Protein AF-A0A972H8S2-F1 (afdb_monomer_lite)

Radius of gyration: 16.99 Å; chains: 1; bounding box: 50×53×30 Å

pLDDT: mean 79.82, std 16.77, range [33.88, 94.62]

Sequence (97 aa):
MAPSSQSLEPPQNPGRFIIFATKAAFESEAVREELGYAIDRTLKARGERFPLIALLADADAAGLPASLRIRLAVPLSADDWDKRIMSGLSGTSPGHR

Foldseek 3Di:
DDDDPDDPDDPPQQDADEAEDEPVQLVDPVSQVVVLVVLVVCCVVRNLLHHYEYEYAPDDLVSHHPSRNVAHYAYPPDPCSVVSSVCSSVVNPPDDD

Secondary structure (DSSP, 8-state):
-PPP----PPPSS---EEEEE-HHHHH-HHHHHHHHHHHHHHHHHH-TTS-EEEEESS--GGGS-HHHHTS-EEETTSTTHHHHHHHHHHT--S---

Structure (mmCIF, N/CA/C/O backbone):
data_AF-A0A972H8S2-F1
#
_entry.id   AF-A0A972H8S2-F1
#
loop_
_atom_site.group_PDB
_atom_site.id
_atom_site.type_symbol
_atom_site.label_atom_id
_atom_site.label_alt_id
_atom_site.label_comp_id
_atom_site.label_asym_id
_atom_site.label_entity_id
_atom_site.label_seq_id
_atom_site.pdbx_PDB_ins_code
_atom_site.Cartn_x
_atom_site.Cartn_y
_atom_site.Cartn_z
_atom_site.occupancy
_atom_site.B_iso_or_equiv
_atom_site.auth_seq_id
_atom_site.auth_comp_id
_atom_site.auth_asym_id
_atom_site.auth_atom_id
_atom_site.pdbx_PDB_model_num
ATOM 1 N N . MET A 1 1 ? -35.904 36.416 13.137 1.00 43.31 1 MET A N 1
ATOM 2 C CA . MET A 1 1 ? -35.720 35.179 12.349 1.00 43.31 1 MET A CA 1
ATOM 3 C C . MET A 1 1 ? -34.250 34.804 12.470 1.00 43.31 1 MET A C 1
ATOM 5 O O . MET A 1 1 ? -33.423 35.495 11.894 1.00 43.31 1 MET A O 1
ATOM 9 N N . ALA A 1 2 ? -33.906 33.852 13.341 1.00 45.25 2 ALA A N 1
ATOM 10 C CA . ALA A 1 2 ? -32.523 33.390 13.488 1.00 45.25 2 ALA A CA 1
ATOM 11 C C . ALA A 1 2 ? -32.200 32.405 12.348 1.00 45.25 2 ALA A C 1
ATOM 13 O O . ALA A 1 2 ? -33.098 31.653 11.961 1.00 45.25 2 ALA A O 1
ATOM 14 N N . PRO A 1 3 ? -30.981 32.407 11.782 1.00 51.03 3 PRO A N 1
ATOM 15 C CA . PRO A 1 3 ? -30.621 31.455 10.741 1.00 51.03 3 PRO A CA 1
ATOM 16 C C . PRO A 1 3 ? -30.577 30.042 11.329 1.00 51.03 3 PRO A C 1
ATOM 18 O O . PRO A 1 3 ? -29.955 29.803 12.363 1.00 51.03 3 PRO A O 1
ATOM 21 N N . SER A 1 4 ? -31.272 29.115 10.672 1.00 55.09 4 SER A N 1
ATOM 22 C CA . SER A 1 4 ? -31.289 27.699 11.022 1.00 55.09 4 SER A CA 1
ATOM 23 C C . SER A 1 4 ? -29.878 27.122 10.941 1.00 55.09 4 SER A C 1
ATOM 25 O O . SER A 1 4 ? -29.266 27.119 9.873 1.00 55.09 4 SER A O 1
ATOM 27 N N . SER A 1 5 ? -29.372 26.612 12.062 1.00 58.44 5 SER A N 1
ATOM 28 C CA . SER A 1 5 ? -28.138 25.833 12.115 1.00 58.44 5 SER A CA 1
ATOM 29 C C . SER A 1 5 ? -28.314 24.559 11.286 1.00 58.44 5 SER A C 1
ATOM 31 O O . SER A 1 5 ? -28.980 23.622 11.722 1.00 58.44 5 SER A O 1
ATOM 33 N N . GLN A 1 6 ? -27.752 24.513 10.077 1.00 56.00 6 GLN A N 1
ATOM 34 C CA . GLN A 1 6 ? -27.622 23.252 9.350 1.00 56.00 6 GLN A CA 1
ATOM 35 C C . GLN A 1 6 ? -26.581 22.396 10.071 1.00 56.00 6 GLN A C 1
ATOM 37 O O . GLN A 1 6 ? -25.407 22.758 10.151 1.00 56.00 6 GLN A O 1
ATOM 42 N N . SER A 1 7 ? -27.033 21.273 10.625 1.00 50.03 7 SER A N 1
ATOM 43 C CA . SER A 1 7 ? -26.158 20.227 11.141 1.00 50.03 7 SER A CA 1
ATOM 44 C C . SER A 1 7 ? -25.370 19.667 9.957 1.00 50.03 7 SER A C 1
ATOM 46 O O . SER A 1 7 ? -25.962 19.125 9.024 1.00 50.03 7 SER A O 1
ATOM 48 N N . LEU A 1 8 ? -24.051 19.861 9.945 1.00 52.22 8 LEU A N 1
ATOM 49 C CA . LEU A 1 8 ? -23.176 19.231 8.962 1.00 52.22 8 LEU A CA 1
ATOM 50 C C . LEU A 1 8 ? -23.125 17.742 9.300 1.00 52.22 8 LEU A C 1
ATOM 52 O O . LEU A 1 8 ? -22.325 17.318 10.134 1.00 52.22 8 LEU A O 1
ATOM 56 N N . GLU A 1 9 ? -24.020 16.955 8.704 1.00 51.53 9 GLU A N 1
ATOM 57 C CA . GLU A 1 9 ? -23.919 15.506 8.809 1.00 51.53 9 GLU A CA 1
ATOM 58 C C . GLU A 1 9 ? -22.557 15.069 8.254 1.00 51.53 9 GLU A C 1
ATOM 60 O O . GLU A 1 9 ? -22.139 15.556 7.195 1.00 51.53 9 GLU A O 1
ATOM 65 N N . PRO A 1 10 ? -21.826 14.190 8.962 1.00 53.03 10 PRO A N 1
ATOM 66 C CA . PRO A 1 10 ? -20.561 13.688 8.460 1.00 53.03 10 PRO A CA 1
ATOM 67 C C . PRO A 1 10 ? -20.778 13.059 7.074 1.00 53.03 10 PRO A C 1
ATOM 69 O O . PRO A 1 10 ? -21.815 12.434 6.836 1.00 53.03 10 PRO A O 1
ATOM 72 N N . PRO A 1 11 ? -19.834 13.239 6.133 1.00 52.06 11 PRO A N 1
ATOM 73 C CA . PRO A 1 11 ? -20.004 12.776 4.763 1.00 52.06 11 PRO A CA 1
ATOM 74 C C . PRO A 1 11 ? -20.354 11.285 4.740 1.00 52.06 11 PRO A C 1
ATOM 76 O O . PRO A 1 11 ? -19.644 10.461 5.311 1.00 52.06 11 PRO A O 1
ATOM 79 N N . GLN A 1 12 ? -21.432 10.946 4.032 1.00 54.50 12 GLN A N 1
ATOM 80 C CA . GLN A 1 12 ? -21.995 9.590 3.942 1.00 54.50 12 GLN A CA 1
ATOM 81 C C . GLN A 1 12 ? -21.061 8.575 3.250 1.00 54.50 12 GLN A C 1
ATOM 83 O O . GLN A 1 12 ? -21.364 7.386 3.185 1.00 54.50 12 GLN A O 1
ATOM 88 N N . ASN A 1 13 ? -19.914 9.024 2.726 1.00 56.00 13 ASN A N 1
ATOM 89 C CA . ASN A 1 13 ? -18.897 8.159 2.146 1.00 56.00 13 ASN A CA 1
ATOM 90 C C . ASN A 1 13 ? -17.662 8.163 3.060 1.00 56.00 13 ASN A C 1
ATOM 92 O O . ASN A 1 13 ? -16.986 9.197 3.148 1.00 56.00 13 ASN A O 1
ATOM 96 N N . PRO A 1 14 ? -17.334 7.052 3.747 1.00 63.97 14 PRO A N 1
ATOM 97 C CA . PRO A 1 14 ? -16.073 6.973 4.465 1.00 63.97 14 PRO A CA 1
ATOM 98 C C . PRO A 1 14 ? -14.949 7.227 3.459 1.00 63.97 14 PRO A C 1
ATOM 100 O O . PRO A 1 14 ? -14.940 6.648 2.372 1.00 63.97 14 PRO A O 1
ATOM 103 N N . GLY A 1 15 ? -14.023 8.129 3.801 1.00 77.06 15 GLY A N 1
ATOM 104 C CA . GLY A 1 15 ? -12.840 8.371 2.972 1.00 77.06 15 GLY A CA 1
ATOM 105 C C . GLY A 1 15 ? -12.135 7.051 2.635 1.00 77.06 15 GLY A C 1
ATOM 106 O O . GLY A 1 15 ? -12.265 6.067 3.356 1.00 77.06 15 GLY A O 1
ATOM 107 N N . ARG A 1 16 ? -11.407 7.000 1.525 1.00 86.06 16 ARG A N 1
ATOM 108 C CA . ARG A 1 16 ? -10.691 5.800 1.069 1.00 86.06 16 ARG A CA 1
ATOM 109 C C . ARG A 1 16 ? -9.363 6.243 0.501 1.00 86.06 16 ARG A C 1
ATOM 111 O O . ARG A 1 16 ? -9.356 7.228 -0.235 1.00 86.06 16 ARG A O 1
ATOM 118 N N . PHE A 1 17 ? -8.275 5.538 0.803 1.00 88.94 17 PHE A N 1
ATOM 119 C CA . PHE A 1 17 ? -6.976 5.855 0.209 1.00 88.94 17 PHE A CA 1
ATOM 120 C C . PHE A 1 17 ? -6.466 4.718 -0.665 1.00 88.94 17 PHE A C 1
ATOM 122 O O . PHE A 1 17 ? -6.479 3.546 -0.284 1.00 88.94 17 PHE A O 1
ATOM 129 N N . ILE A 1 18 ? -5.967 5.114 -1.831 1.00 90.38 18 ILE A N 1
ATOM 130 C CA . ILE A 1 18 ? -5.148 4.286 -2.703 1.00 90.38 18 ILE A CA 1
ATOM 131 C C . ILE A 1 18 ? -3.760 4.917 -2.702 1.00 90.38 18 ILE A C 1
ATOM 133 O O . ILE A 1 18 ? -3.618 6.112 -2.954 1.00 90.38 18 ILE A O 1
ATOM 137 N N . ILE A 1 19 ? -2.748 4.120 -2.393 1.00 91.62 19 ILE A N 1
ATOM 138 C CA . ILE A 1 19 ? -1.347 4.525 -2.412 1.00 91.62 19 ILE A CA 1
ATOM 139 C C . ILE A 1 19 ? -0.752 4.004 -3.711 1.00 91.62 19 ILE A C 1
ATOM 141 O O . ILE A 1 19 ? -0.651 2.794 -3.904 1.00 91.62 19 ILE A O 1
ATOM 145 N N . PHE A 1 20 ? -0.365 4.915 -4.600 1.00 92.25 20 PHE A N 1
ATOM 146 C CA . PHE A 1 20 ? 0.345 4.555 -5.819 1.00 92.25 20 PHE A CA 1
ATOM 147 C C . PHE A 1 20 ? 1.807 4.264 -5.486 1.00 92.25 20 PHE A C 1
ATOM 149 O O . PHE A 1 20 ? 2.559 5.143 -5.068 1.00 92.25 20 PHE A O 1
ATOM 156 N N . ALA A 1 21 ? 2.175 3.000 -5.611 1.00 91.12 21 ALA A N 1
ATOM 157 C CA . ALA A 1 21 ? 3.426 2.446 -5.140 1.00 91.12 21 ALA A CA 1
ATOM 158 C C . ALA A 1 21 ? 4.401 2.306 -6.309 1.00 91.12 21 ALA A C 1
ATOM 160 O O . ALA A 1 21 ? 4.251 1.407 -7.140 1.00 91.12 21 ALA A O 1
ATOM 161 N N . THR A 1 22 ? 5.406 3.183 -6.350 1.00 91.94 22 THR A N 1
ATOM 162 C CA . THR A 1 22 ? 6.511 3.094 -7.309 1.00 91.94 22 THR A CA 1
ATOM 163 C C . THR A 1 22 ? 7.812 2.701 -6.626 1.00 91.94 22 THR A C 1
ATOM 165 O O . THR A 1 22 ? 8.032 3.002 -5.448 1.00 91.94 22 THR A O 1
ATOM 168 N N . LYS A 1 23 ? 8.701 2.038 -7.362 1.00 90.38 23 LYS A N 1
ATOM 169 C CA . LYS A 1 23 ? 10.020 1.646 -6.866 1.00 90.38 23 LYS A CA 1
ATOM 170 C C . LYS A 1 23 ? 10.817 2.866 -6.405 1.00 90.38 23 LYS A C 1
ATOM 172 O O . LYS A 1 23 ? 11.313 2.875 -5.284 1.00 90.38 23 LYS A O 1
ATOM 177 N N . ALA A 1 24 ? 10.854 3.918 -7.225 1.00 89.81 24 ALA A N 1
ATOM 178 C CA . ALA A 1 24 ? 11.585 5.149 -6.923 1.00 89.81 24 ALA A CA 1
ATOM 179 C C . ALA A 1 24 ? 11.124 5.818 -5.614 1.00 89.81 24 ALA A C 1
ATOM 181 O O . ALA A 1 24 ? 11.945 6.329 -4.857 1.00 89.81 24 ALA A O 1
ATOM 182 N N . ALA A 1 25 ? 9.821 5.786 -5.310 1.00 86.38 25 ALA A N 1
ATOM 183 C CA . ALA A 1 25 ? 9.307 6.325 -4.054 1.00 86.38 25 ALA A CA 1
ATOM 184 C C . ALA A 1 25 ? 9.797 5.519 -2.840 1.00 86.38 25 ALA A C 1
ATOM 186 O O . ALA A 1 25 ? 10.138 6.105 -1.815 1.00 86.38 25 ALA A O 1
ATOM 187 N N . PHE A 1 26 ? 9.874 4.190 -2.953 1.00 87.19 26 PHE A N 1
ATOM 188 C CA . PHE A 1 26 ? 10.260 3.318 -1.840 1.00 87.19 26 PHE A CA 1
ATOM 189 C C . PHE A 1 26 ? 11.756 3.054 -1.695 1.00 87.19 26 PHE A C 1
ATOM 191 O O . PHE A 1 26 ? 12.173 2.536 -0.660 1.00 87.19 26 PHE A O 1
ATOM 198 N N . GLU A 1 27 ? 12.580 3.472 -2.653 1.00 88.81 27 GLU A N 1
ATOM 199 C CA . GLU A 1 27 ? 14.031 3.550 -2.452 1.00 88.81 27 GLU A CA 1
ATOM 200 C C . GLU A 1 27 ? 14.405 4.611 -1.403 1.00 88.81 27 GLU A C 1
ATOM 202 O O . GLU A 1 27 ? 15.400 4.458 -0.694 1.00 88.81 27 GLU A O 1
ATOM 207 N N . SER A 1 28 ? 13.577 5.646 -1.226 1.00 89.31 28 SER A N 1
ATOM 208 C CA . SER A 1 28 ? 13.785 6.667 -0.199 1.00 89.31 28 SER A CA 1
ATOM 209 C C . SER A 1 28 ? 13.330 6.185 1.180 1.00 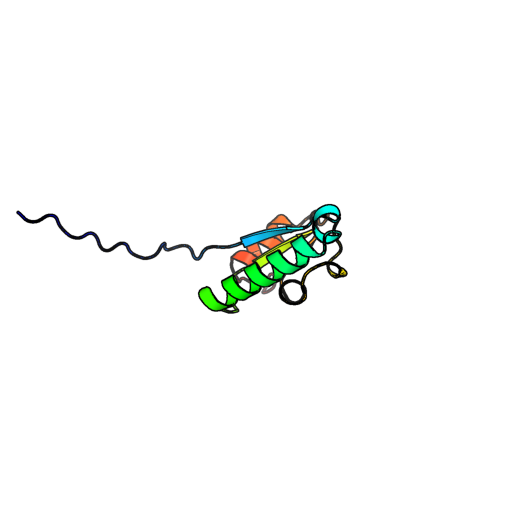89.31 28 SER A C 1
ATOM 211 O O . SER A 1 28 ? 12.159 5.877 1.410 1.00 89.31 28 SER A O 1
ATOM 213 N N . GLU A 1 29 ? 14.262 6.141 2.132 1.00 89.94 29 GLU A N 1
ATOM 214 C CA . GLU A 1 29 ? 13.971 5.827 3.535 1.00 89.94 29 GLU A CA 1
ATOM 215 C C . GLU A 1 29 ? 13.020 6.848 4.168 1.00 89.94 29 GLU A C 1
ATOM 217 O O . GLU A 1 29 ? 12.020 6.451 4.761 1.00 89.94 29 GLU A O 1
ATOM 222 N N . ALA A 1 30 ? 13.248 8.143 3.927 1.00 91.62 30 ALA A N 1
ATOM 223 C CA . ALA A 1 30 ? 12.384 9.212 4.423 1.00 91.62 30 ALA A CA 1
ATOM 224 C C . ALA A 1 30 ? 10.932 9.063 3.935 1.00 91.62 30 ALA A C 1
ATOM 226 O O . ALA A 1 30 ? 9.991 9.230 4.704 1.00 91.62 30 ALA A O 1
ATOM 227 N N . VAL A 1 31 ? 10.730 8.689 2.665 1.00 91.19 31 VAL A N 1
ATOM 228 C CA . VAL A 1 31 ? 9.377 8.461 2.127 1.00 91.19 31 VAL A CA 1
ATOM 229 C C . VAL A 1 31 ? 8.716 7.257 2.794 1.00 91.19 31 VAL A C 1
ATOM 231 O O . VAL A 1 31 ? 7.527 7.309 3.111 1.00 91.19 31 VAL A O 1
ATOM 234 N N . ARG A 1 32 ? 9.462 6.170 3.028 1.00 89.00 32 ARG A N 1
ATOM 235 C CA . ARG A 1 32 ? 8.937 4.982 3.718 1.00 89.00 32 ARG A CA 1
ATOM 236 C C . ARG A 1 32 ? 8.543 5.291 5.161 1.00 89.00 32 ARG A C 1
ATOM 238 O O . ARG A 1 32 ? 7.498 4.811 5.603 1.00 89.00 32 ARG A O 1
ATOM 245 N N . GLU A 1 33 ? 9.342 6.085 5.868 1.00 90.62 33 GLU A N 1
ATOM 246 C CA . GLU A 1 33 ? 9.075 6.494 7.248 1.00 90.62 33 GLU A CA 1
ATOM 247 C C . GLU A 1 33 ? 7.830 7.384 7.342 1.00 90.62 33 GLU A C 1
ATOM 249 O O . GLU A 1 33 ? 6.883 7.047 8.057 1.00 90.62 33 GLU A O 1
ATOM 254 N N . GLU A 1 34 ? 7.767 8.449 6.540 1.00 93.38 34 GLU A N 1
ATOM 255 C CA . GLU A 1 34 ? 6.623 9.367 6.51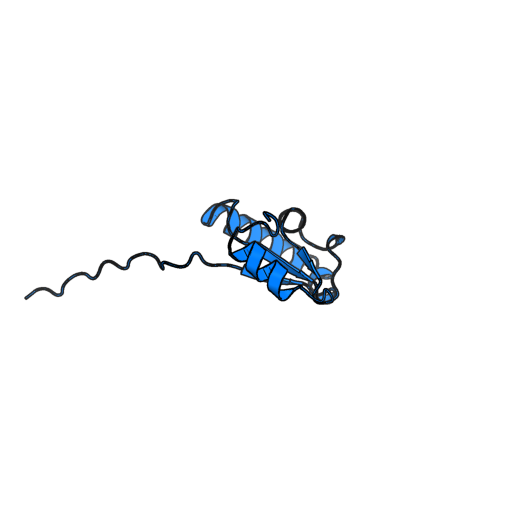1 1.00 93.38 34 GLU A CA 1
ATOM 256 C C . GLU A 1 34 ? 5.335 8.666 6.073 1.00 93.38 34 GLU A C 1
ATOM 258 O O . GLU A 1 34 ? 4.270 8.878 6.661 1.00 93.38 34 GLU A O 1
ATOM 263 N N . LEU A 1 35 ? 5.409 7.768 5.085 1.00 91.62 35 LEU A N 1
ATOM 264 C CA . LEU A 1 35 ? 4.252 6.971 4.691 1.00 91.62 35 LEU A CA 1
ATOM 265 C C . LEU A 1 35 ? 3.809 6.038 5.822 1.00 91.62 35 LEU A C 1
ATOM 267 O O . LEU A 1 35 ? 2.612 5.926 6.089 1.00 91.62 35 LEU A O 1
ATOM 271 N N . GLY A 1 36 ? 4.752 5.376 6.495 1.00 90.44 36 GLY A N 1
ATOM 272 C CA . GLY A 1 36 ? 4.466 4.533 7.653 1.00 90.44 36 GLY A CA 1
ATOM 273 C C . GLY A 1 36 ? 3.732 5.308 8.747 1.00 90.44 36 GLY A C 1
ATOM 274 O O . GLY A 1 36 ? 2.695 4.852 9.237 1.00 90.44 36 GLY A O 1
ATOM 275 N N . TYR A 1 37 ? 4.211 6.513 9.059 1.00 91.69 37 TYR A N 1
ATOM 276 C CA . TYR A 1 37 ? 3.598 7.409 10.034 1.00 91.69 37 TYR A CA 1
ATOM 277 C C . TYR A 1 37 ? 2.208 7.898 9.599 1.00 91.69 37 TYR A C 1
ATOM 279 O O . TYR A 1 37 ? 1.257 7.873 10.386 1.00 91.69 37 TYR A O 1
ATOM 287 N N . ALA A 1 38 ? 2.044 8.288 8.333 1.00 92.19 38 ALA A N 1
ATOM 288 C CA . ALA A 1 38 ? 0.758 8.704 7.779 1.00 92.19 38 ALA A CA 1
ATOM 289 C C . ALA A 1 38 ? -0.281 7.571 7.820 1.00 92.19 38 ALA A C 1
ATOM 291 O O . ALA A 1 38 ? -1.449 7.810 8.150 1.00 92.19 38 ALA A O 1
ATOM 292 N N . ILE A 1 39 ? 0.135 6.334 7.533 1.00 91.50 39 ILE A N 1
ATOM 293 C CA . ILE A 1 39 ? -0.716 5.143 7.629 1.00 91.50 39 ILE A CA 1
ATOM 294 C C . ILE A 1 39 ? -1.116 4.893 9.082 1.00 91.50 39 ILE A C 1
ATOM 296 O O . ILE A 1 39 ? -2.308 4.780 9.360 1.00 91.50 39 ILE A O 1
ATOM 300 N N . ASP A 1 40 ? -0.158 4.852 10.010 1.00 90.38 40 ASP A N 1
ATOM 301 C CA . ASP A 1 40 ? -0.431 4.644 11.437 1.00 90.38 40 ASP A CA 1
ATOM 302 C C . ASP A 1 40 ? -1.421 5.687 11.980 1.00 90.38 40 ASP A C 1
ATOM 304 O O . ASP A 1 40 ? -2.452 5.336 12.560 1.00 90.38 40 ASP A O 1
ATOM 308 N N . ARG A 1 41 ? -1.188 6.973 11.691 1.00 91.19 41 ARG A N 1
ATOM 309 C CA . ARG A 1 41 ? -2.090 8.067 12.078 1.00 91.19 41 ARG A CA 1
ATOM 310 C C . ARG A 1 41 ? -3.483 7.901 11.471 1.00 91.19 41 ARG A C 1
ATOM 312 O O . ARG A 1 41 ? -4.480 8.134 12.153 1.00 91.19 41 ARG A O 1
ATOM 319 N N . THR A 1 42 ? -3.568 7.494 10.206 1.00 90.56 42 THR A N 1
ATOM 320 C CA . THR A 1 42 ? -4.853 7.273 9.530 1.00 90.56 42 THR A CA 1
ATOM 321 C C . THR A 1 42 ? -5.638 6.149 10.194 1.00 90.56 42 THR A C 1
ATOM 323 O O . THR A 1 42 ? -6.827 6.313 10.458 1.00 90.56 42 THR A O 1
ATOM 326 N N . LEU A 1 43 ? -4.983 5.034 10.513 1.00 88.06 43 LEU A N 1
ATOM 327 C CA . LEU A 1 43 ? -5.621 3.888 11.157 1.00 88.06 43 LEU A CA 1
ATOM 328 C C . LEU A 1 43 ? -6.048 4.193 12.591 1.00 88.06 43 LEU A C 1
ATOM 330 O O . LEU A 1 43 ? -7.142 3.802 12.989 1.00 88.06 43 LEU A O 1
ATOM 334 N N . LYS A 1 44 ? -5.254 4.963 13.340 1.00 89.88 44 LYS A N 1
ATOM 335 C CA . LYS A 1 44 ? -5.641 5.448 14.673 1.00 89.88 44 LYS A CA 1
ATOM 336 C C . LYS A 1 44 ? -6.859 6.369 14.626 1.00 89.88 44 LYS A C 1
ATOM 338 O O . LYS A 1 44 ? -7.728 6.270 15.483 1.00 89.88 44 LYS A O 1
ATOM 343 N N . ALA A 1 45 ? -6.944 7.245 13.624 1.00 89.62 45 ALA A N 1
ATOM 344 C CA . ALA A 1 45 ? -8.038 8.208 13.505 1.00 89.62 45 ALA A CA 1
ATOM 345 C C . ALA A 1 45 ? -9.323 7.616 12.903 1.00 89.62 45 ALA A C 1
ATOM 347 O O . ALA A 1 45 ? -10.418 8.062 13.235 1.00 89.62 45 ALA A O 1
ATOM 348 N N . ARG A 1 46 ? -9.202 6.652 11.982 1.00 87.94 46 ARG A N 1
ATOM 349 C CA . ARG A 1 46 ? -10.323 6.137 11.173 1.00 87.94 46 ARG A CA 1
ATOM 350 C C . ARG A 1 46 ? -10.661 4.666 11.431 1.00 87.94 46 ARG A C 1
ATOM 352 O O . ARG A 1 46 ? -11.627 4.159 10.867 1.00 87.94 46 ARG A O 1
ATOM 359 N N . GLY A 1 47 ? -9.889 3.999 12.284 1.00 87.94 47 GLY A N 1
ATOM 360 C CA . GLY A 1 47 ? -10.045 2.598 12.654 1.00 87.94 47 GLY A CA 1
ATOM 361 C C . GLY A 1 47 ? -9.248 1.637 11.771 1.00 87.94 47 GLY A C 1
ATOM 362 O O . GLY A 1 47 ? -8.951 1.902 10.606 1.00 87.94 47 GLY A O 1
ATOM 363 N N . GLU A 1 48 ? -8.944 0.459 12.315 1.00 85.69 48 GLU A N 1
ATOM 364 C CA . GLU A 1 48 ? -8.124 -0.558 11.642 1.00 85.69 48 GLU A CA 1
ATOM 365 C C . GLU A 1 48 ? -8.750 -1.087 10.344 1.00 85.69 48 GLU A C 1
ATOM 367 O O . GLU A 1 48 ? -8.036 -1.494 9.424 1.00 85.69 48 GLU A O 1
ATOM 372 N N . ARG A 1 49 ? -10.082 -1.032 10.236 1.00 85.44 49 ARG A N 1
ATOM 373 C CA . ARG A 1 49 ? -10.841 -1.449 9.046 1.00 85.44 49 ARG A CA 1
ATOM 374 C C . ARG A 1 49 ? -10.910 -0.381 7.952 1.00 85.44 49 ARG A C 1
ATOM 376 O O . ARG A 1 49 ? -11.550 -0.614 6.932 1.00 85.44 49 ARG A O 1
ATOM 383 N N . PHE A 1 50 ? -10.279 0.778 8.146 1.00 87.19 50 PHE A N 1
ATOM 384 C CA . PHE A 1 50 ? -10.260 1.826 7.135 1.00 87.19 50 PHE A CA 1
ATOM 385 C C . PHE A 1 50 ? -9.636 1.311 5.819 1.00 87.19 50 PHE A C 1
ATOM 387 O O . PHE A 1 50 ? -8.547 0.724 5.864 1.00 87.19 50 PHE A O 1
ATOM 394 N N . PRO A 1 51 ? -10.284 1.511 4.652 1.00 87.88 51 PRO A N 1
ATOM 395 C CA . PRO A 1 51 ? -9.766 1.012 3.381 1.00 87.88 51 PRO A CA 1
ATOM 396 C C . PRO A 1 51 ? -8.482 1.745 2.971 1.00 87.88 51 PRO A C 1
ATOM 398 O O . PRO A 1 51 ? -8.509 2.921 2.595 1.00 87.88 51 PRO A O 1
ATOM 401 N N . LEU A 1 52 ? -7.364 1.019 3.026 1.00 89.94 52 LEU A N 1
ATOM 402 C CA . LEU A 1 52 ? -6.062 1.417 2.492 1.00 89.94 52 LEU A CA 1
ATOM 403 C C . LEU A 1 52 ? -5.610 0.340 1.513 1.00 89.94 52 LEU A C 1
ATOM 405 O O . LEU A 1 52 ? -5.485 -0.823 1.902 1.00 89.94 52 LEU A O 1
ATOM 409 N N . ILE A 1 53 ? -5.374 0.728 0.265 1.00 91.00 53 ILE A N 1
ATOM 410 C CA . ILE A 1 53 ? -4.948 -0.183 -0.799 1.00 91.00 53 ILE A CA 1
ATOM 411 C C . ILE A 1 53 ? -3.635 0.328 -1.383 1.00 91.00 53 ILE A C 1
ATOM 413 O O . ILE A 1 53 ? -3.526 1.511 -1.701 1.00 91.00 53 ILE A O 1
ATOM 417 N N . ALA A 1 54 ? -2.650 -0.551 -1.548 1.00 92.38 54 ALA A N 1
ATOM 418 C CA . ALA A 1 54 ? -1.455 -0.254 -2.331 1.00 92.38 54 ALA A CA 1
ATOM 419 C C . ALA A 1 54 ? -1.682 -0.673 -3.788 1.00 92.38 54 ALA A C 1
ATOM 421 O O . ALA A 1 54 ? -2.016 -1.827 -4.046 1.00 92.38 54 ALA A O 1
ATOM 422 N N . LEU A 1 55 ? -1.486 0.238 -4.735 1.00 93.12 55 LEU A N 1
ATOM 423 C CA . LEU A 1 55 ? -1.490 -0.048 -6.168 1.00 93.12 55 LEU A CA 1
ATOM 424 C C . LEU A 1 55 ? -0.045 -0.047 -6.666 1.00 93.12 55 LEU A C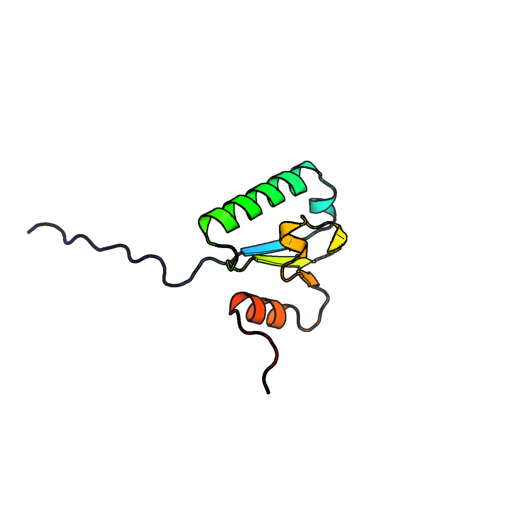 1
ATOM 426 O O . LEU A 1 55 ? 0.561 1.015 -6.798 1.00 93.12 55 LEU A O 1
ATOM 430 N N . LEU A 1 56 ? 0.512 -1.234 -6.886 1.00 92.88 56 LEU A N 1
ATOM 431 C CA . LEU A 1 56 ? 1.914 -1.452 -7.233 1.00 92.88 56 LEU A CA 1
ATOM 432 C C . LEU A 1 56 ? 2.125 -1.223 -8.733 1.00 92.88 56 LEU A C 1
ATOM 434 O O . LEU A 1 56 ? 1.679 -2.032 -9.543 1.00 92.88 56 LEU A O 1
ATOM 438 N N . ALA A 1 57 ? 2.797 -0.136 -9.104 1.00 91.19 57 ALA A N 1
ATOM 439 C CA . ALA A 1 57 ? 3.144 0.145 -10.494 1.00 91.19 57 ALA A CA 1
ATOM 440 C C . ALA A 1 57 ? 4.361 -0.684 -10.933 1.00 91.19 57 ALA A C 1
ATOM 442 O O . ALA A 1 57 ? 4.260 -1.537 -11.809 1.00 91.19 57 ALA A O 1
ATOM 443 N N . ASP A 1 58 ? 5.494 -0.455 -10.276 1.00 90.38 58 ASP A N 1
ATOM 444 C CA . ASP A 1 58 ? 6.775 -1.145 -10.476 1.00 90.38 58 ASP A CA 1
ATOM 445 C C . ASP A 1 58 ? 7.460 -1.499 -9.138 1.00 90.38 58 ASP A C 1
ATOM 447 O O . ASP A 1 58 ? 8.578 -2.014 -9.114 1.00 90.38 58 ASP A O 1
ATOM 451 N N . ALA A 1 59 ? 6.789 -1.226 -8.015 1.00 86.75 59 ALA A N 1
ATOM 452 C CA . ALA A 1 59 ? 7.241 -1.600 -6.683 1.00 86.75 59 ALA A CA 1
ATOM 453 C C . ALA A 1 59 ? 6.897 -3.057 -6.348 1.00 86.75 59 ALA A C 1
ATOM 455 O O . ALA A 1 59 ? 5.840 -3.567 -6.717 1.00 86.75 59 ALA A O 1
ATOM 456 N N . ASP A 1 60 ? 7.751 -3.692 -5.547 1.00 84.19 60 ASP A N 1
ATOM 457 C CA . ASP A 1 60 ? 7.437 -4.961 -4.895 1.00 84.19 60 ASP A CA 1
ATOM 458 C C . ASP A 1 60 ? 6.744 -4.710 -3.545 1.00 84.19 60 ASP A C 1
ATOM 460 O O . ASP A 1 60 ? 7.097 -3.789 -2.799 1.00 84.19 60 ASP A O 1
ATOM 464 N N . ALA A 1 61 ? 5.796 -5.579 -3.193 1.00 82.81 61 ALA A N 1
ATOM 465 C CA . ALA A 1 61 ? 5.159 -5.621 -1.884 1.00 82.81 61 ALA A CA 1
ATOM 466 C C . ALA A 1 61 ? 6.189 -5.705 -0.742 1.00 82.81 61 ALA A C 1
ATOM 468 O O . ALA A 1 61 ? 5.944 -5.190 0.350 1.00 82.81 61 ALA A O 1
ATOM 469 N N . ALA A 1 62 ? 7.357 -6.311 -0.986 1.00 82.44 62 ALA A N 1
A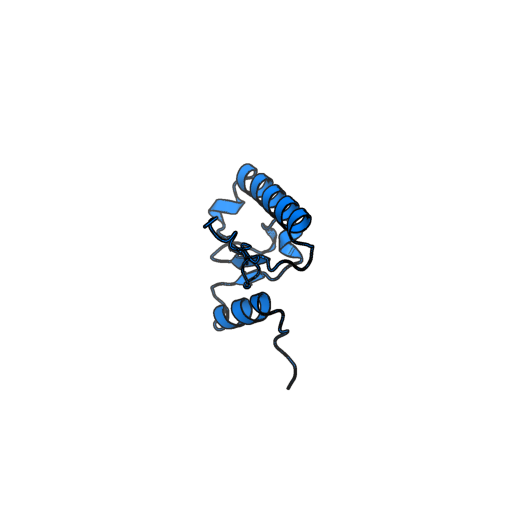TOM 470 C CA . ALA A 1 62 ? 8.436 -6.384 -0.006 1.00 82.44 62 ALA A CA 1
ATOM 471 C C . ALA A 1 62 ? 8.939 -5.004 0.459 1.00 82.44 62 ALA A C 1
ATOM 473 O O . ALA A 1 62 ? 9.301 -4.869 1.630 1.00 82.44 62 ALA A O 1
ATOM 474 N N . GLY A 1 63 ? 8.923 -3.999 -0.426 1.00 78.31 63 GLY A N 1
ATOM 475 C CA . GLY A 1 63 ? 9.370 -2.629 -0.151 1.00 78.31 63 GLY A CA 1
ATOM 476 C C . GLY A 1 63 ? 8.335 -1.753 0.560 1.00 78.31 63 GLY A C 1
ATOM 477 O O . GLY A 1 63 ? 8.657 -0.636 0.968 1.00 78.31 63 GLY A O 1
ATOM 478 N N . LEU A 1 64 ? 7.104 -2.243 0.731 1.00 83.25 64 LEU A N 1
ATOM 479 C CA . LEU A 1 64 ? 6.053 -1.509 1.427 1.00 83.25 64 LEU A CA 1
ATOM 480 C C . LEU A 1 64 ? 6.294 -1.477 2.947 1.00 83.25 64 LEU A C 1
ATOM 482 O O . LEU A 1 64 ? 6.791 -2.456 3.517 1.00 83.25 64 LEU A O 1
ATOM 486 N N . PRO A 1 65 ? 5.839 -0.417 3.644 1.00 81.50 65 PRO A N 1
ATOM 487 C CA . PRO A 1 65 ? 5.756 -0.418 5.101 1.00 81.50 65 PRO A CA 1
ATOM 488 C C . PRO A 1 65 ? 4.961 -1.624 5.623 1.00 81.50 65 PRO A C 1
ATOM 490 O O . PRO A 1 65 ? 3.961 -2.030 5.025 1.00 81.50 65 PRO A O 1
ATOM 493 N N . ALA A 1 66 ? 5.365 -2.180 6.769 1.00 81.75 66 ALA A N 1
ATOM 494 C CA . ALA A 1 66 ? 4.756 -3.392 7.333 1.00 81.75 66 ALA A CA 1
ATOM 495 C C . ALA A 1 66 ? 3.229 -3.280 7.522 1.00 81.75 66 ALA A C 1
ATOM 497 O O . ALA A 1 66 ? 2.495 -4.228 7.245 1.00 81.75 66 ALA A O 1
ATOM 498 N N . SER A 1 67 ? 2.743 -2.099 7.914 1.00 76.44 67 SER A N 1
ATOM 499 C CA . SER A 1 67 ? 1.316 -1.794 8.085 1.00 76.44 67 SER A CA 1
ATOM 500 C C . SER A 1 67 ? 0.508 -1.850 6.783 1.00 76.44 67 SER A C 1
ATOM 502 O O . SER A 1 67 ? -0.704 -2.071 6.825 1.00 76.44 67 SER A O 1
ATOM 504 N N . LEU A 1 68 ? 1.165 -1.676 5.633 1.00 81.06 68 LEU A N 1
ATOM 505 C CA . LEU A 1 68 ? 0.563 -1.774 4.306 1.00 81.06 68 LEU A CA 1
ATOM 506 C C . LEU A 1 68 ? 0.696 -3.185 3.716 1.00 81.06 68 LEU A C 1
ATOM 508 O O . LEU A 1 68 ? -0.192 -3.621 2.992 1.00 81.06 68 LEU A O 1
ATOM 512 N N . ARG A 1 69 ? 1.754 -3.928 4.074 1.00 79.44 69 ARG A N 1
ATOM 513 C CA . ARG A 1 69 ? 1.993 -5.313 3.616 1.00 79.44 69 ARG A CA 1
ATOM 514 C C . ARG A 1 69 ? 0.912 -6.305 4.030 1.00 79.44 69 ARG A C 1
ATOM 516 O O . ARG A 1 69 ? 0.675 -7.274 3.323 1.00 79.44 69 ARG A O 1
ATOM 523 N N . ILE A 1 70 ? 0.283 -6.081 5.181 1.00 78.38 70 ILE A N 1
ATOM 524 C CA . ILE A 1 70 ? -0.817 -6.917 5.687 1.00 78.38 70 ILE A CA 1
ATOM 525 C C . ILE A 1 70 ? -2.181 -6.521 5.098 1.00 78.38 70 ILE A C 1
ATOM 527 O O . ILE A 1 70 ? -3.206 -7.088 5.471 1.00 78.38 70 ILE A O 1
ATOM 531 N N . ARG A 1 71 ? -2.208 -5.514 4.218 1.00 82.75 71 ARG A N 1
ATOM 532 C CA . ARG A 1 71 ? -3.405 -5.009 3.540 1.00 82.75 71 ARG A CA 1
ATOM 533 C C . ARG A 1 71 ? -3.366 -5.372 2.062 1.00 82.75 71 ARG A C 1
ATOM 535 O O . ARG A 1 71 ? -2.396 -5.932 1.561 1.00 82.75 71 ARG A O 1
ATOM 542 N N . LEU A 1 72 ? -4.452 -5.054 1.361 1.00 82.38 72 LEU A N 1
ATOM 543 C CA . LEU A 1 72 ? -4.564 -5.328 -0.062 1.00 82.38 72 LEU A CA 1
ATOM 544 C C . LEU A 1 72 ? -3.490 -4.553 -0.845 1.00 82.38 72 LEU A C 1
ATOM 546 O O . LEU A 1 72 ? -3.507 -3.321 -0.889 1.00 82.38 72 LEU A O 1
ATOM 550 N N . ALA A 1 73 ? -2.589 -5.295 -1.485 1.00 88.75 73 ALA A N 1
ATOM 551 C CA . ALA A 1 73 ? -1.637 -4.794 -2.464 1.00 88.75 73 ALA A CA 1
ATOM 552 C C . ALA A 1 73 ? -1.993 -5.376 -3.838 1.00 88.75 73 ALA A C 1
ATOM 554 O O . ALA A 1 73 ? -2.071 -6.593 -4.008 1.00 88.75 73 ALA A O 1
ATOM 555 N N . VAL A 1 74 ? -2.257 -4.504 -4.806 1.00 91.56 74 VAL A N 1
ATOM 556 C CA . VAL A 1 74 ? -2.724 -4.863 -6.146 1.00 91.56 74 VAL A CA 1
ATOM 557 C C . VAL A 1 74 ? -1.654 -4.469 -7.161 1.00 91.56 74 VAL A C 1
ATOM 559 O O . VAL A 1 74 ? -1.360 -3.281 -7.275 1.00 91.56 74 VAL A O 1
ATOM 562 N N . PRO A 1 75 ? -1.071 -5.418 -7.908 1.00 92.31 75 PRO A N 1
ATOM 563 C CA . PRO A 1 75 ? -0.242 -5.099 -9.064 1.00 92.31 75 PRO A CA 1
ATOM 564 C C . PRO A 1 75 ? -1.063 -4.397 -10.144 1.00 92.31 75 PRO A C 1
ATOM 566 O O . PRO A 1 75 ? -2.109 -4.903 -10.543 1.00 92.31 75 PRO A O 1
ATOM 569 N N . LEU A 1 76 ? -0.579 -3.263 -10.652 1.00 93.00 76 LEU A N 1
ATOM 570 C CA . LEU A 1 76 ? -1.191 -2.555 -11.781 1.00 93.00 76 LEU A CA 1
ATOM 571 C C . LEU A 1 76 ? -1.132 -3.384 -13.074 1.00 93.00 76 LEU A C 1
ATOM 573 O O . LEU A 1 76 ? -1.943 -3.193 -13.970 1.00 93.00 76 LEU A O 1
ATOM 577 N N . SER A 1 77 ? -0.186 -4.322 -13.155 1.00 93.06 77 SER A N 1
ATOM 578 C CA . SER A 1 77 ? -0.055 -5.278 -14.255 1.00 93.06 77 SER A CA 1
ATOM 579 C C . SER A 1 77 ? -1.100 -6.398 -14.244 1.00 93.06 77 SER A C 1
ATOM 581 O O . SER A 1 77 ? -1.143 -7.175 -15.192 1.00 93.06 77 SER A O 1
ATOM 583 N N . ALA A 1 78 ? -1.913 -6.526 -13.190 1.00 92.00 78 ALA A N 1
ATOM 584 C CA . ALA A 1 78 ? -2.970 -7.529 -13.146 1.00 92.00 78 ALA A CA 1
ATOM 585 C C . ALA A 1 78 ? -4.155 -7.098 -14.023 1.00 92.00 78 ALA A C 1
ATOM 587 O O . ALA A 1 78 ? -4.681 -6.007 -13.836 1.00 92.00 78 ALA A O 1
ATOM 588 N N . ASP A 1 79 ? -4.636 -7.966 -14.915 1.00 94.62 79 ASP A N 1
ATOM 589 C CA . ASP A 1 79 ? -5.751 -7.659 -15.835 1.00 94.62 79 ASP A CA 1
ATOM 590 C C . ASP A 1 79 ? -7.072 -7.286 -15.126 1.00 94.62 79 ASP A C 1
ATOM 592 O O . ASP A 1 79 ? -7.984 -6.732 -15.739 1.00 94.62 79 ASP A O 1
ATOM 596 N N . ASP A 1 80 ? -7.193 -7.606 -13.836 1.00 93.56 80 ASP A N 1
ATOM 597 C CA . ASP A 1 80 ? -8.347 -7.351 -12.973 1.00 93.56 80 ASP A CA 1
ATOM 598 C C . ASP A 1 80 ? -8.049 -6.359 -11.831 1.00 93.56 80 ASP A C 1
ATOM 600 O O . ASP A 1 80 ? -8.766 -6.338 -10.822 1.00 93.56 80 ASP A O 1
ATOM 604 N N . TRP A 1 81 ? -6.982 -5.555 -11.947 1.00 92.44 81 TRP A N 1
ATOM 605 C CA . TRP A 1 81 ? -6.532 -4.648 -10.883 1.00 92.44 81 TRP A CA 1
ATOM 606 C C . TRP A 1 81 ? -7.647 -3.709 -10.399 1.00 92.44 81 TRP A C 1
ATOM 608 O O . TRP A 1 81 ? -7.808 -3.484 -9.197 1.00 92.44 81 TRP A O 1
ATOM 618 N N . ASP A 1 82 ? -8.459 -3.202 -11.320 1.00 91.38 82 ASP A N 1
ATOM 619 C CA . ASP A 1 82 ? -9.573 -2.294 -11.071 1.00 91.38 82 ASP A CA 1
ATOM 620 C C . ASP A 1 82 ? -10.661 -2.967 -10.223 1.00 91.38 82 ASP A C 1
ATOM 622 O O . ASP A 1 82 ? -11.093 -2.429 -9.200 1.00 91.38 82 ASP A O 1
ATOM 626 N N . LYS A 1 83 ? -11.041 -4.197 -10.574 1.00 91.25 83 LYS A N 1
ATOM 627 C CA . LYS A 1 83 ? -12.023 -5.008 -9.843 1.00 91.25 83 LYS A CA 1
ATOM 628 C C . LYS A 1 83 ? -11.533 -5.333 -8.440 1.00 91.25 83 LYS A C 1
ATOM 630 O O . LYS A 1 83 ? -12.312 -5.254 -7.489 1.00 91.25 83 LYS A O 1
ATOM 635 N N . ARG A 1 84 ? -10.244 -5.648 -8.290 1.00 89.56 84 ARG A N 1
ATOM 636 C CA . ARG A 1 84 ? -9.614 -5.899 -6.985 1.00 89.56 84 ARG A CA 1
ATOM 637 C C . ARG A 1 84 ? -9.659 -4.665 -6.093 1.00 89.56 84 ARG A C 1
ATOM 639 O O . ARG A 1 84 ? -10.032 -4.782 -4.927 1.00 89.56 84 ARG A O 1
ATOM 646 N N . ILE A 1 85 ? -9.355 -3.486 -6.640 1.00 89.56 85 ILE A N 1
ATOM 647 C CA . ILE A 1 85 ? -9.503 -2.217 -5.917 1.00 89.56 85 ILE A CA 1
ATOM 648 C C . ILE A 1 85 ? -10.960 -2.017 -5.502 1.00 89.56 85 ILE A C 1
ATOM 650 O O . ILE A 1 85 ? -11.232 -1.788 -4.326 1.00 89.56 85 ILE A O 1
ATOM 654 N N . MET A 1 86 ? -11.909 -2.148 -6.429 1.00 87.88 86 MET A N 1
ATOM 655 C CA . MET A 1 86 ? -13.330 -1.925 -6.144 1.00 87.88 86 MET A CA 1
ATOM 656 C C . MET A 1 86 ? -13.877 -2.876 -5.073 1.00 87.88 86 MET A C 1
ATOM 658 O O . MET A 1 86 ? -14.635 -2.448 -4.200 1.00 87.88 86 MET A O 1
ATOM 662 N N . SER A 1 87 ? -13.449 -4.137 -5.091 1.00 84.50 87 SER A N 1
ATOM 663 C CA . SER A 1 87 ? -13.769 -5.138 -4.071 1.00 84.50 87 SER A CA 1
ATOM 664 C C . SER A 1 87 ? -13.181 -4.764 -2.705 1.00 84.50 87 SER A C 1
ATOM 666 O O . SER A 1 87 ? -13.914 -4.724 -1.713 1.00 84.50 87 SER A O 1
ATOM 668 N N . GLY A 1 88 ? -11.899 -4.385 -2.656 1.00 82.69 88 GLY A N 1
ATOM 669 C CA . GLY A 1 88 ? -11.231 -3.948 -1.427 1.00 82.69 88 GLY A CA 1
ATOM 670 C C . GLY A 1 88 ? -11.833 -2.677 -0.823 1.00 82.69 88 GLY A C 1
ATOM 671 O O . GLY A 1 88 ? -11.968 -2.572 0.394 1.00 82.69 88 GLY A O 1
ATOM 672 N N . LEU A 1 89 ? -12.252 -1.727 -1.663 1.00 82.75 89 LEU A N 1
ATOM 673 C CA . LEU A 1 89 ? -12.900 -0.485 -1.231 1.00 82.75 89 LEU A CA 1
ATOM 674 C C . LEU A 1 89 ? -14.333 -0.694 -0.737 1.00 82.75 89 LEU A C 1
ATOM 676 O O . LEU A 1 89 ? -14.787 0.036 0.143 1.00 82.75 89 LEU A O 1
ATOM 680 N N . SER A 1 90 ? -15.044 -1.665 -1.308 1.00 77.69 90 SER A N 1
ATOM 681 C CA . SER A 1 90 ? -16.425 -1.992 -0.938 1.00 77.69 90 SER A CA 1
ATOM 682 C C . SER A 1 90 ? -16.506 -2.931 0.272 1.00 77.69 90 SER A C 1
ATOM 684 O O . SER A 1 90 ? -17.603 -3.247 0.727 1.00 77.69 90 SER A O 1
ATOM 686 N N . GLY A 1 91 ? -15.363 -3.412 0.785 1.00 66.00 91 GLY A N 1
ATOM 687 C CA . GLY A 1 91 ? -15.311 -4.422 1.849 1.00 66.00 91 GLY A CA 1
ATOM 688 C C . GLY A 1 91 ? -15.968 -5.750 1.455 1.00 66.00 91 GLY A C 1
ATOM 689 O O . GLY A 1 91 ? -16.281 -6.5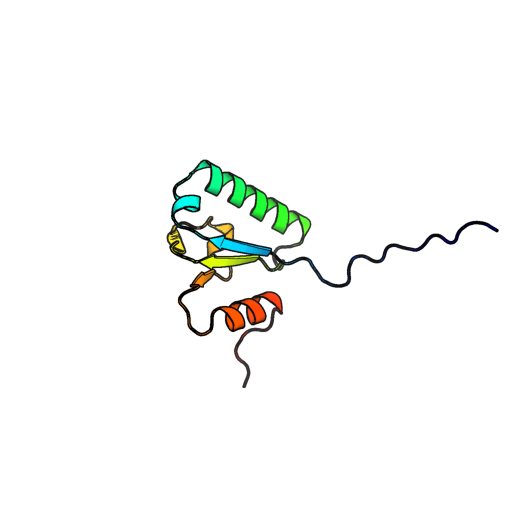72 2.314 1.00 66.00 91 GLY A O 1
ATOM 690 N N . THR A 1 92 ? -16.217 -5.953 0.162 1.00 50.25 92 THR A N 1
ATOM 691 C CA . THR A 1 92 ? -16.889 -7.131 -0.375 1.00 50.25 92 THR A CA 1
ATOM 692 C C . THR A 1 92 ? -15.798 -8.084 -0.825 1.00 50.25 92 THR A C 1
ATOM 694 O O . THR A 1 92 ? -15.117 -7.807 -1.808 1.00 50.25 92 THR A O 1
ATOM 697 N N . SER A 1 93 ? -15.588 -9.177 -0.090 1.00 40.00 93 SER A N 1
ATOM 698 C CA . SER A 1 93 ? -14.640 -10.217 -0.504 1.00 40.00 93 SER A CA 1
ATOM 699 C C . SER A 1 93 ? -15.025 -10.721 -1.905 1.00 40.00 93 SER A C 1
ATOM 701 O O . SER A 1 93 ? -16.208 -11.014 -2.120 1.00 40.00 93 SER A O 1
ATOM 703 N N . PRO A 1 94 ? -14.098 -10.815 -2.875 1.00 41.09 94 PRO A N 1
ATOM 704 C CA . PRO A 1 94 ? -14.415 -11.338 -4.193 1.00 41.09 94 PRO A CA 1
ATOM 705 C C . PRO A 1 94 ? -14.521 -12.863 -4.083 1.00 41.09 94 PRO A C 1
ATOM 707 O O . PRO A 1 94 ? -13.543 -13.580 -4.257 1.00 41.09 94 PRO A O 1
ATOM 710 N N . GLY A 1 95 ? -15.704 -13.362 -3.715 1.00 37.53 95 GLY A N 1
ATOM 711 C CA . GLY A 1 95 ? -15.957 -14.799 -3.623 1.00 37.53 95 GLY A CA 1
ATOM 712 C C . GLY A 1 95 ? -17.090 -15.18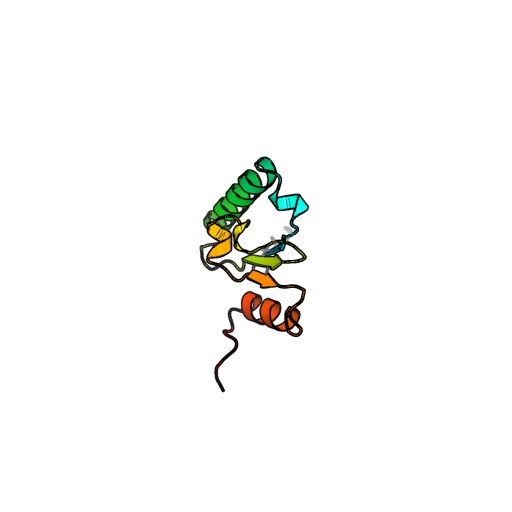2 -2.678 1.00 37.53 95 GLY A C 1
ATOM 713 O O . GLY A 1 95 ? -16.844 -15.629 -1.561 1.00 37.53 95 GLY A O 1
ATOM 714 N N . HIS A 1 96 ? -18.330 -15.076 -3.152 1.00 34.41 96 HIS A N 1
ATOM 715 C CA . HIS A 1 96 ? -19.368 -16.036 -2.780 1.00 34.41 96 HIS A CA 1
ATOM 716 C C . HIS A 1 96 ? -20.344 -16.194 -3.949 1.00 34.41 96 HIS A C 1
ATOM 718 O O . HIS A 1 96 ? -21.299 -15.428 -4.089 1.00 34.41 96 HIS A O 1
ATOM 724 N N . ARG A 1 97 ? -20.059 -17.155 -4.829 1.00 33.88 97 ARG A N 1
ATOM 725 C CA . ARG A 1 97 ? -21.049 -17.768 -5.709 1.00 33.88 97 ARG A CA 1
ATOM 726 C C . ARG A 1 97 ? -20.638 -19.193 -6.031 1.00 33.88 97 ARG A C 1
ATOM 728 O O . ARG A 1 97 ? -19.414 -19.408 -6.165 1.00 33.88 97 ARG A O 1
#